Protein AF-A0A8H6LVF1-F1 (afdb_monomer_lite)

Foldseek 3Di:
DEEEEEELLCLQPDVVNLVLLVQCPPPPSHPVDYHYDYPYPQDDPPDGSVRRHPDPGSPCSNVVVPDDDDDDDPVPD

Structure (mmCIF, N/CA/C/O backbone):
data_AF-A0A8H6LVF1-F1
#
_entry.id   AF-A0A8H6LVF1-F1
#
loop_
_atom_site.group_PDB
_atom_site.id
_atom_site.type_symbol
_atom_site.label_atom_id
_atom_site.label_alt_id
_atom_site.label_comp_id
_atom_site.label_asym_id
_atom_site.label_entity_id
_atom_site.label_seq_id
_atom_site.pdbx_PDB_ins_code
_atom_site.Cartn_x
_atom_site.Cartn_y
_atom_site.Cartn_z
_atom_site.occupancy
_atom_site.B_iso_or_equiv
_atom_site.auth_seq_id
_atom_site.auth_comp_id
_atom_site.auth_asym_id
_atom_site.auth_atom_id
_atom_site.pdbx_PDB_model_num
ATOM 1 N N . MET A 1 1 ? -18.375 5.959 6.367 1.00 65.69 1 MET A N 1
ATOM 2 C CA . MET A 1 1 ? -18.030 5.118 5.213 1.00 65.69 1 MET A CA 1
ATOM 3 C C . MET A 1 1 ? -17.510 6.038 4.128 1.00 65.69 1 MET A C 1
ATOM 5 O O . MET A 1 1 ? -18.213 6.987 3.793 1.00 65.69 1 MET A O 1
ATOM 9 N N . GLY A 1 2 ? -16.278 5.834 3.674 1.00 79.50 2 GLY A N 1
ATOM 10 C CA . GLY A 1 2 ? -15.670 6.612 2.594 1.00 79.50 2 GLY A CA 1
ATOM 11 C C . GLY A 1 2 ? -14.927 5.696 1.628 1.00 79.50 2 GLY A C 1
ATOM 12 O O . GLY A 1 2 ? -14.552 4.585 2.010 1.00 79.50 2 GLY A O 1
ATOM 13 N N . ASP A 1 3 ? -14.715 6.186 0.410 1.00 80.81 3 ASP A N 1
ATOM 14 C CA . ASP A 1 3 ? -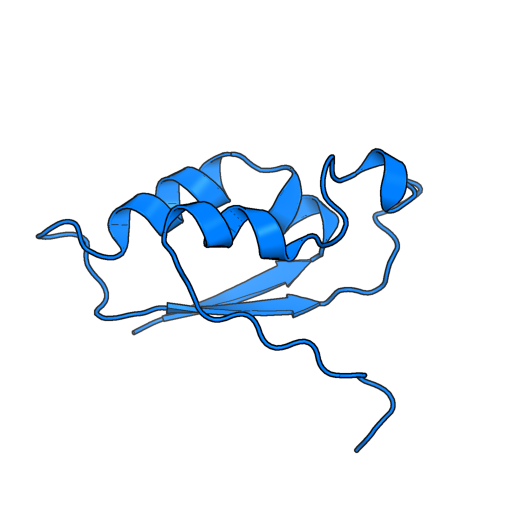14.036 5.457 -0.658 1.00 80.81 3 ASP A CA 1
ATOM 15 C C . ASP A 1 3 ? -12.739 6.186 -1.016 1.00 80.81 3 ASP A C 1
ATOM 17 O O . ASP A 1 3 ? -12.744 7.392 -1.277 1.00 80.81 3 ASP A O 1
ATOM 21 N N . PHE A 1 4 ? -11.625 5.458 -1.024 1.00 88.38 4 PHE A N 1
ATOM 22 C CA . PHE A 1 4 ? -10.309 5.991 -1.357 1.00 88.38 4 PHE A CA 1
ATOM 23 C C . PHE A 1 4 ? -9.719 5.265 -2.562 1.00 88.38 4 PHE A C 1
ATOM 25 O O . PHE A 1 4 ? -9.562 4.044 -2.560 1.00 88.38 4 PHE A O 1
ATOM 32 N N . LEU A 1 5 ? -9.353 6.041 -3.580 1.00 95.06 5 LEU A N 1
ATOM 33 C CA . LEU A 1 5 ? -8.679 5.559 -4.778 1.00 95.06 5 LEU A CA 1
ATOM 34 C C . LEU A 1 5 ? -7.187 5.882 -4.702 1.00 95.06 5 LEU A C 1
ATOM 36 O O . LEU A 1 5 ? -6.804 7.043 -4.546 1.00 95.06 5 LEU A O 1
ATOM 40 N N . HIS A 1 6 ? -6.348 4.868 -4.884 1.00 96.25 6 HIS A N 1
ATOM 41 C CA . HIS A 1 6 ? -4.897 5.015 -4.880 1.00 96.25 6 HIS A CA 1
ATOM 42 C C . HIS A 1 6 ? -4.246 4.291 -6.057 1.00 96.25 6 HIS A C 1
ATOM 44 O O . HIS A 1 6 ? -4.840 3.408 -6.671 1.00 96.25 6 HIS A O 1
ATOM 50 N N . ARG A 1 7 ? -2.992 4.650 -6.350 1.00 94.75 7 ARG A N 1
ATOM 51 C CA . ARG A 1 7 ? -2.091 3.831 -7.172 1.00 94.75 7 ARG A CA 1
ATOM 52 C C . ARG A 1 7 ? -1.142 3.039 -6.282 1.00 94.75 7 ARG A C 1
ATOM 54 O O . ARG A 1 7 ? -0.854 3.471 -5.166 1.00 94.75 7 ARG A O 1
ATOM 61 N N . ASP A 1 8 ? -0.651 1.925 -6.804 1.00 95.38 8 ASP A N 1
ATOM 62 C CA . ASP A 1 8 ? 0.252 0.980 -6.140 1.00 95.38 8 ASP A CA 1
ATOM 63 C C . ASP A 1 8 ? 1.384 1.626 -5.318 1.00 95.38 8 ASP A C 1
ATOM 65 O O . ASP A 1 8 ? 1.392 1.495 -4.092 1.00 95.38 8 ASP A O 1
ATOM 69 N N . ALA A 1 9 ? 2.308 2.358 -5.942 1.00 95.06 9 ALA A N 1
ATOM 70 C CA . ALA A 1 9 ? 3.486 2.866 -5.238 1.00 95.06 9 ALA A CA 1
ATOM 71 C C . ALA A 1 9 ? 3.145 3.975 -4.237 1.00 95.06 9 ALA A C 1
ATOM 73 O O . ALA A 1 9 ? 3.770 4.070 -3.186 1.00 95.06 9 ALA A O 1
ATOM 74 N N . ALA A 1 10 ? 2.143 4.811 -4.530 1.00 94.94 10 ALA A N 1
ATOM 75 C CA . ALA A 1 10 ? 1.706 5.848 -3.596 1.00 94.94 10 ALA A CA 1
ATOM 76 C C . ALA A 1 10 ? 1.063 5.231 -2.346 1.00 94.94 10 ALA A C 1
ATOM 78 O O . ALA A 1 10 ? 1.284 5.718 -1.240 1.00 94.94 10 ALA A O 1
ATOM 79 N N . PHE A 1 11 ? 0.300 4.147 -2.520 1.00 96.12 11 PHE A N 1
ATOM 80 C CA . PHE A 1 11 ? -0.318 3.420 -1.416 1.00 96.12 11 PHE A CA 1
ATOM 81 C C . PHE A 1 11 ? 0.726 2.737 -0.521 1.00 96.12 11 PHE A C 1
ATOM 83 O O . PHE A 1 11 ? 0.611 2.778 0.699 1.00 96.12 11 PHE A O 1
ATOM 90 N N . ALA A 1 12 ? 1.773 2.166 -1.121 1.00 95.56 12 ALA A N 1
ATOM 91 C CA . ALA A 1 12 ? 2.853 1.511 -0.386 1.00 95.56 12 ALA A CA 1
ATOM 92 C C . ALA A 1 12 ? 3.884 2.484 0.221 1.00 95.56 12 ALA A C 1
ATOM 94 O O . ALA A 1 12 ? 4.479 2.178 1.252 1.00 95.56 12 ALA A O 1
ATOM 95 N N . GLY A 1 13 ? 4.133 3.628 -0.426 1.00 93.62 13 GLY A N 1
ATOM 96 C CA . GLY A 1 13 ? 5.253 4.518 -0.105 1.00 93.62 13 GLY A CA 1
ATOM 97 C C . GLY A 1 13 ? 4.911 5.731 0.763 1.00 93.62 13 GLY A C 1
ATOM 98 O O . GLY A 1 13 ? 5.806 6.304 1.383 1.00 93.62 13 GLY A O 1
ATOM 99 N N . HIS A 1 14 ? 3.645 6.158 0.831 1.00 95.62 14 HIS A N 1
ATOM 100 C CA . HIS A 1 14 ? 3.257 7.310 1.649 1.00 95.62 14 HIS A CA 1
ATOM 101 C C . HIS A 1 14 ? 2.834 6.893 3.065 1.00 95.62 14 HIS A C 1
ATOM 103 O O . HIS A 1 14 ? 1.792 6.271 3.252 1.00 95.62 14 HIS A O 1
ATOM 109 N N . GLY A 1 15 ? 3.583 7.336 4.082 1.00 95.94 15 GLY A N 1
ATOM 110 C CA . GLY A 1 15 ? 3.302 7.029 5.495 1.00 95.94 15 GLY A CA 1
ATOM 111 C C . GLY A 1 15 ? 1.911 7.458 5.980 1.00 95.94 15 GLY A C 1
ATOM 112 O O . GLY A 1 15 ? 1.315 6.775 6.809 1.00 95.94 15 GLY A O 1
ATOM 113 N N . VAL A 1 16 ? 1.334 8.509 5.384 1.00 95.62 16 VAL A N 1
ATOM 114 C CA . VAL A 1 16 ? -0.025 8.969 5.716 1.00 95.62 16 VAL A CA 1
ATOM 115 C C . VAL A 1 16 ? -1.098 7.906 5.447 1.00 95.62 16 VAL A C 1
ATOM 117 O O . VAL A 1 16 ? -2.147 7.924 6.087 1.00 95.62 16 VAL A O 1
ATOM 120 N N . ILE A 1 17 ? -0.851 6.957 4.532 1.00 95.19 17 ILE A N 1
ATOM 121 C CA . ILE A 1 17 ? -1.757 5.827 4.275 1.00 95.19 17 ILE A CA 1
ATOM 122 C C . ILE A 1 17 ? -1.875 4.985 5.550 1.00 95.19 17 ILE A C 1
ATOM 124 O O . ILE A 1 17 ? -2.981 4.786 6.051 1.00 95.19 17 ILE A O 1
ATOM 128 N N . TYR A 1 18 ? -0.731 4.570 6.104 1.00 94.81 18 TYR A N 1
ATOM 129 C CA . TYR A 1 18 ? -0.657 3.808 7.350 1.00 94.81 18 TYR A CA 1
ATOM 130 C C . TYR A 1 18 ? -1.276 4.582 8.520 1.00 94.81 18 TYR A C 1
ATOM 132 O O . TYR A 1 18 ? -2.129 4.056 9.239 1.00 94.81 18 TYR A O 1
ATOM 140 N N . GLU A 1 19 ? -0.904 5.854 8.679 1.00 95.31 19 GLU A N 1
ATOM 141 C CA . GLU A 1 19 ? -1.438 6.722 9.737 1.00 95.31 19 GLU A CA 1
ATOM 142 C C . GLU A 1 19 ? -2.965 6.829 9.668 1.00 95.31 19 GLU A C 1
ATOM 144 O O . GLU A 1 19 ? -3.644 6.698 10.685 1.00 95.31 19 GLU A O 1
ATOM 149 N N . THR A 1 20 ? -3.519 6.992 8.464 1.00 93.88 20 THR A N 1
ATOM 150 C CA . THR A 1 20 ? -4.969 7.106 8.270 1.00 93.88 20 THR A CA 1
ATOM 151 C C . THR A 1 20 ? -5.679 5.789 8.576 1.00 93.88 20 THR A C 1
ATOM 153 O O . THR A 1 20 ? -6.736 5.796 9.208 1.00 93.88 20 THR A O 1
ATOM 156 N N . THR A 1 21 ? -5.103 4.647 8.188 1.00 93.50 21 THR A N 1
ATOM 157 C CA . THR A 1 21 ? -5.677 3.330 8.512 1.00 93.50 21 THR A CA 1
ATOM 158 C C . THR A 1 21 ? -5.674 3.032 10.012 1.00 93.50 21 THR A C 1
ATOM 160 O O . THR A 1 21 ? -6.585 2.371 10.510 1.00 93.50 21 THR A O 1
ATOM 163 N N . CYS A 1 22 ? -4.737 3.592 10.781 1.00 92.88 22 CYS A N 1
ATOM 164 C CA . CYS A 1 22 ? -4.741 3.472 12.242 1.00 92.88 22 CYS A CA 1
ATOM 165 C C . CYS A 1 22 ? -5.947 4.162 12.909 1.00 92.88 22 CYS A C 1
ATOM 167 O O . CYS A 1 22 ? -6.265 3.850 14.054 1.00 92.88 22 CYS A O 1
ATOM 169 N N . PHE A 1 23 ? -6.667 5.046 12.208 1.00 93.94 23 PHE A N 1
ATOM 170 C CA . PHE A 1 23 ? -7.900 5.655 12.719 1.00 93.94 23 PHE A CA 1
ATOM 171 C C . PHE A 1 23 ? -9.155 4.797 12.517 1.00 93.94 23 PHE A C 1
ATOM 173 O O . PHE A 1 23 ? -10.236 5.208 12.945 1.00 93.94 23 PHE A O 1
ATOM 180 N N . HIS A 1 24 ? -9.045 3.618 11.891 1.00 91.56 24 HIS A N 1
ATOM 181 C CA . HIS A 1 24 ? -10.211 2.802 11.536 1.00 91.56 24 HIS A CA 1
ATOM 182 C C . HIS A 1 24 ? -11.102 2.440 12.737 1.00 91.56 24 HIS A C 1
ATOM 184 O O . HIS A 1 24 ? -12.317 2.383 12.562 1.00 91.56 24 HIS A O 1
ATOM 190 N N . ASP A 1 25 ? -10.528 2.259 13.932 1.00 92.19 25 ASP A N 1
ATOM 191 C CA . ASP A 1 25 ? -11.247 1.944 15.179 1.00 92.19 25 ASP A CA 1
ATOM 192 C C . ASP A 1 25 ? -10.927 2.931 16.318 1.00 92.19 25 ASP A C 1
ATOM 194 O O . ASP A 1 25 ? -11.075 2.632 17.499 1.00 92.19 25 ASP A O 1
ATOM 198 N N . LEU A 1 26 ? -10.471 4.143 15.977 1.00 93.00 26 LEU A N 1
ATOM 199 C CA . LEU A 1 26 ? -10.230 5.197 16.963 1.00 93.00 26 LEU A CA 1
ATOM 200 C C . LEU A 1 26 ? -11.478 6.090 17.086 1.00 93.00 26 LEU A C 1
ATOM 202 O O . LEU A 1 26 ? -11.775 6.846 16.156 1.00 93.00 26 LEU A O 1
ATOM 206 N N . PRO A 1 27 ? -12.218 6.100 18.209 1.00 90.88 27 PRO A N 1
ATOM 207 C CA . PRO A 1 27 ? -13.223 7.140 18.450 1.00 90.88 27 PRO A CA 1
ATOM 208 C C . PRO A 1 27 ? -12.511 8.496 18.569 1.00 90.88 27 PRO A C 1
ATOM 210 O O . PRO A 1 27 ? -11.416 8.516 19.134 1.00 90.88 27 PRO A O 1
ATOM 213 N N . PRO A 1 28 ? -13.053 9.660 18.159 1.00 92.94 28 PRO A N 1
ATOM 214 C CA . PRO A 1 28 ? -14.191 10.024 17.294 1.00 92.94 28 PRO A CA 1
ATOM 215 C C . PRO A 1 28 ? -13.874 10.0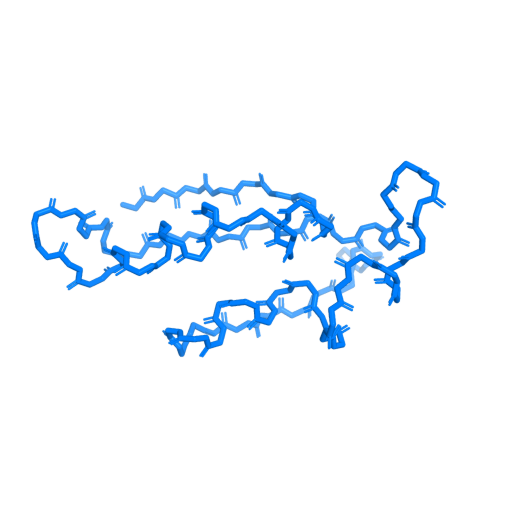49 15.776 1.00 92.94 28 PRO A C 1
ATOM 217 O O . PRO A 1 28 ? -14.579 10.702 15.008 1.00 92.94 28 PRO A O 1
ATOM 220 N N . TYR A 1 29 ? -12.802 9.384 15.339 1.00 91.94 29 TYR A N 1
ATOM 221 C CA . TYR A 1 29 ? -12.291 9.423 13.959 1.00 91.94 29 TYR A CA 1
ATOM 222 C C . TYR A 1 29 ? -12.7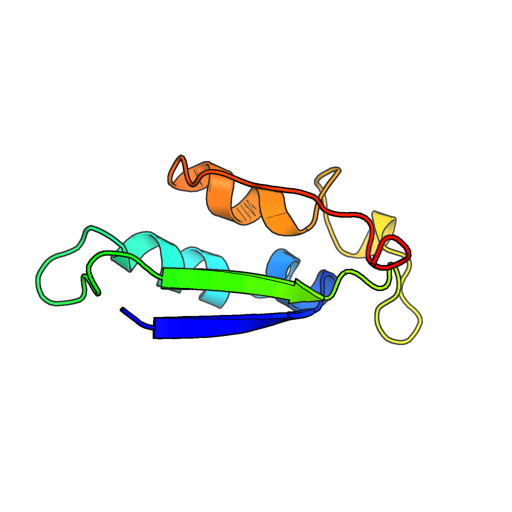52 8.233 13.100 1.00 91.94 29 TYR A C 1
ATOM 224 O O . TYR A 1 29 ? -12.691 8.294 11.873 1.00 91.94 29 TYR A O 1
ATOM 232 N N . CYS A 1 30 ? -13.243 7.169 13.742 1.00 90.19 30 CYS A N 1
ATOM 233 C CA . CYS A 1 30 ? -13.752 5.965 13.097 1.00 90.19 30 CYS A CA 1
ATOM 234 C C . CYS A 1 30 ? -14.865 6.287 12.083 1.00 90.19 30 CYS A C 1
ATOM 236 O O . CYS A 1 30 ? -15.917 6.838 12.417 1.00 90.19 30 CYS A O 1
ATOM 238 N N . THR A 1 31 ? -14.664 5.862 10.836 1.00 88.88 31 THR A N 1
ATOM 239 C CA . THR A 1 31 ? -15.630 6.011 9.733 1.00 88.88 31 THR A CA 1
ATOM 240 C C . THR A 1 31 ? -16.540 4.790 9.555 1.00 88.88 31 THR A C 1
ATOM 242 O O . THR A 1 31 ? -17.358 4.778 8.627 1.00 88.88 31 THR A O 1
ATOM 245 N N . ARG A 1 32 ? -16.439 3.792 10.449 1.00 87.75 32 ARG A N 1
ATOM 246 C CA . ARG A 1 32 ? -17.092 2.467 10.377 1.00 87.75 32 ARG A CA 1
ATOM 247 C C . ARG A 1 32 ? -16.688 1.644 9.149 1.00 87.75 32 ARG A C 1
ATOM 249 O O . ARG A 1 32 ? -17.501 0.898 8.610 1.00 87.75 32 ARG A O 1
ATOM 256 N N . GLY A 1 33 ? -15.434 1.789 8.732 1.00 87.88 33 GLY A N 1
ATOM 257 C CA . GLY A 1 33 ? -14.879 1.130 7.558 1.00 87.88 33 GLY A CA 1
ATOM 258 C C . GLY A 1 33 ? -14.728 2.076 6.368 1.00 87.88 33 GLY A C 1
ATOM 259 O O . GLY A 1 33 ? -15.510 3.011 6.160 1.00 87.88 33 GLY A O 1
ATOM 260 N N . THR A 1 34 ? -13.687 1.804 5.591 1.00 93.50 34 THR A N 1
ATOM 261 C CA . THR A 1 34 ? -13.289 2.556 4.403 1.00 93.50 34 THR A CA 1
ATOM 262 C C . THR A 1 34 ? -12.926 1.549 3.322 1.00 93.50 34 THR A C 1
ATOM 264 O O . THR A 1 34 ? -12.225 0.576 3.604 1.00 93.50 34 THR A O 1
ATOM 267 N N . ILE A 1 35 ? -13.407 1.763 2.099 1.00 93.94 35 ILE A N 1
ATOM 268 C CA . ILE A 1 35 ? -13.050 0.919 0.958 1.00 93.94 35 ILE A CA 1
ATOM 269 C C . ILE A 1 35 ? -11.826 1.537 0.288 1.00 93.94 35 ILE A C 1
ATOM 271 O O . ILE A 1 35 ? -11.858 2.691 -0.140 1.00 93.94 35 ILE A O 1
ATOM 275 N N . TYR A 1 36 ? -10.751 0.759 0.192 1.00 95.44 36 TYR A N 1
ATOM 276 C CA . TYR A 1 36 ? -9.539 1.147 -0.521 1.00 95.44 36 TYR A CA 1
ATOM 277 C C . TYR A 1 36 ? -9.489 0.428 -1.861 1.00 95.44 36 TYR A C 1
ATOM 279 O O . TYR A 1 36 ? -9.401 -0.799 -1.915 1.00 95.44 36 TYR A O 1
ATOM 287 N N . LEU A 1 37 ? -9.527 1.199 -2.944 1.00 96.06 37 LEU A N 1
ATOM 288 C CA . LEU A 1 37 ? -9.339 0.693 -4.294 1.00 96.06 37 LEU A CA 1
ATOM 289 C C . LEU A 1 37 ? -7.938 1.073 -4.772 1.00 96.06 37 LEU A C 1
ATOM 291 O O . LEU A 1 37 ? -7.607 2.253 -4.898 1.00 96.06 37 LEU A O 1
ATOM 295 N N . ILE A 1 38 ? -7.110 0.065 -5.037 1.00 96.56 38 ILE A N 1
ATOM 296 C CA . ILE A 1 38 ? -5.735 0.256 -5.500 1.00 96.56 38 ILE A CA 1
ATOM 297 C C . ILE A 1 38 ? -5.678 -0.094 -6.981 1.00 96.56 38 ILE A C 1
ATOM 299 O O . ILE A 1 38 ? -5.788 -1.258 -7.365 1.00 96.56 38 ILE A O 1
ATOM 303 N N . MET A 1 39 ? -5.466 0.918 -7.813 1.00 95.62 39 MET A N 1
ATOM 304 C CA . MET A 1 39 ? -5.176 0.741 -9.231 1.00 95.62 39 MET A CA 1
ATOM 305 C C . MET A 1 39 ? -3.722 0.300 -9.373 1.00 95.62 39 MET A C 1
ATOM 307 O O . MET A 1 39 ? -2.805 1.124 -9.397 1.00 95.62 39 MET A O 1
ATOM 311 N N . ASN A 1 40 ? -3.524 -1.016 -9.403 1.00 95.31 40 ASN A N 1
ATOM 312 C CA . ASN A 1 40 ? -2.213 -1.641 -9.488 1.00 95.31 40 ASN A CA 1
ATOM 313 C C . ASN A 1 40 ? -1.833 -1.926 -10.945 1.00 95.31 40 ASN A C 1
ATOM 315 O O . ASN A 1 40 ? -1.991 -3.038 -11.440 1.00 95.31 40 ASN A O 1
ATOM 319 N N . ASN A 1 41 ? -1.342 -0.898 -11.633 1.00 93.75 41 ASN A N 1
ATOM 320 C CA . ASN A 1 41 ? -0.846 -0.988 -13.006 1.00 93.75 41 ASN A CA 1
ATOM 321 C C . ASN A 1 41 ? 0.631 -1.427 -13.094 1.00 93.75 41 ASN A C 1
ATOM 323 O O . ASN A 1 41 ? 1.198 -1.366 -14.182 1.00 93.75 41 ASN A O 1
ATOM 327 N N . GLN A 1 42 ? 1.247 -1.845 -11.979 1.00 94.50 42 GLN A N 1
ATOM 328 C CA . GLN A 1 42 ? 2.606 -2.401 -11.906 1.00 94.50 42 GLN A CA 1
ATOM 329 C C . GLN A 1 42 ? 3.719 -1.467 -12.409 1.00 94.50 42 GLN A C 1
ATOM 331 O O . GLN A 1 42 ? 4.789 -1.923 -12.808 1.00 94.50 42 GLN A O 1
ATOM 336 N N . ILE A 1 43 ? 3.492 -0.154 -12.405 1.00 94.62 43 ILE A N 1
ATOM 337 C CA . ILE A 1 43 ? 4.514 0.832 -12.757 1.00 94.62 43 ILE A CA 1
ATOM 338 C C . ILE A 1 43 ? 4.147 2.189 -12.166 1.00 94.62 43 ILE A C 1
ATOM 340 O O . ILE A 1 43 ? 3.036 2.698 -12.355 1.00 94.62 43 ILE A O 1
ATOM 344 N N . THR A 1 44 ? 5.112 2.835 -11.510 1.00 94.19 44 THR A N 1
ATOM 345 C CA . THR A 1 44 ? 4.956 4.223 -11.067 1.00 94.19 44 THR A CA 1
ATOM 346 C C . THR A 1 44 ? 5.996 5.116 -11.712 1.00 94.19 44 THR A C 1
ATOM 348 O O . THR A 1 44 ? 7.164 5.103 -11.342 1.00 94.19 44 THR A O 1
ATOM 351 N N . ILE A 1 45 ? 5.541 5.946 -12.654 1.00 94.38 45 ILE A N 1
ATOM 352 C CA . ILE A 1 45 ? 6.398 6.799 -13.487 1.00 94.38 45 ILE A CA 1
ATOM 353 C C . ILE A 1 45 ? 7.432 5.921 -14.211 1.00 94.38 45 ILE A C 1
ATOM 355 O O . ILE A 1 45 ? 7.098 5.316 -15.223 1.00 94.38 45 ILE A O 1
ATOM 359 N N . THR A 1 46 ? 8.649 5.815 -13.681 1.00 96.12 46 THR A N 1
ATOM 360 C CA . THR A 1 46 ? 9.746 4.990 -14.211 1.00 96.12 46 THR A CA 1
ATOM 361 C C . THR A 1 46 ? 10.202 3.907 -13.229 1.00 96.12 46 THR A C 1
ATOM 363 O O . THR A 1 46 ? 11.146 3.182 -13.524 1.00 96.12 46 THR A O 1
ATOM 366 N N . THR A 1 47 ? 9.591 3.827 -12.047 1.00 94.75 47 THR A N 1
ATOM 367 C CA . THR A 1 47 ? 10.012 2.950 -10.952 1.00 94.75 47 THR A CA 1
ATOM 368 C C . THR A 1 47 ? 9.318 1.597 -11.045 1.00 94.75 47 THR A C 1
ATOM 370 O O . THR A 1 47 ? 8.088 1.532 -11.079 1.00 94.75 47 THR A O 1
ATOM 373 N N . ASP A 1 48 ? 10.125 0.535 -11.039 1.00 94.44 48 ASP A N 1
ATOM 374 C CA . ASP A 1 48 ? 9.678 -0.857 -10.972 1.00 94.44 48 ASP A CA 1
ATOM 375 C C . ASP A 1 48 ? 8.971 -1.157 -9.630 1.00 94.44 48 ASP A C 1
ATOM 377 O O . ASP A 1 48 ? 9.430 -0.671 -8.586 1.00 94.44 48 ASP A O 1
ATOM 381 N N . PRO A 1 49 ? 7.893 -1.965 -9.612 1.00 92.44 49 PRO A N 1
ATOM 382 C CA . PRO A 1 49 ? 7.189 -2.346 -8.388 1.00 92.44 49 PRO A CA 1
ATOM 383 C C . PRO A 1 49 ? 8.101 -2.864 -7.274 1.00 92.44 49 PRO A C 1
ATOM 385 O O . PRO A 1 49 ? 7.912 -2.475 -6.118 1.00 92.44 49 PRO A O 1
ATOM 388 N N . LEU A 1 50 ? 9.127 -3.653 -7.617 1.00 91.94 50 LEU A N 1
ATOM 389 C CA . LEU A 1 50 ? 10.084 -4.238 -6.668 1.00 91.94 50 LEU A CA 1
ATOM 390 C C . LEU A 1 50 ? 10.945 -3.186 -5.957 1.00 91.94 50 LEU A C 1
ATOM 392 O O . LEU A 1 50 ? 11.504 -3.458 -4.898 1.00 91.94 50 LEU A O 1
ATOM 396 N N . LEU A 1 51 ? 11.062 -1.989 -6.533 1.00 94.12 51 LEU A N 1
ATOM 397 C CA . LEU A 1 51 ? 11.771 -0.852 -5.942 1.00 94.12 51 LEU A CA 1
ATOM 398 C C . LEU A 1 51 ? 10.827 0.114 -5.212 1.00 94.12 51 LEU A C 1
ATOM 400 O O . LEU A 1 51 ? 11.291 1.020 -4.524 1.00 94.12 51 LEU A O 1
ATOM 404 N N . SER A 1 52 ? 9.512 -0.054 -5.373 1.00 92.06 52 SER A N 1
ATOM 405 C CA . SER A 1 52 ? 8.490 0.835 -4.806 1.00 92.06 52 SER A CA 1
ATOM 406 C C . SER A 1 52 ? 7.876 0.326 -3.499 1.00 92.06 52 SER A C 1
ATOM 408 O O . SER A 1 52 ? 7.310 1.113 -2.741 1.00 92.06 52 SER A O 1
ATOM 410 N N . CYS A 1 53 ? 7.980 -0.976 -3.225 1.00 90.56 53 CYS A N 1
ATOM 411 C CA . CYS A 1 53 ? 7.422 -1.611 -2.039 1.00 90.56 53 CYS A CA 1
ATOM 412 C C . CYS A 1 53 ? 8.361 -2.709 -1.532 1.00 90.56 53 CYS A C 1
ATOM 414 O O . CYS A 1 53 ? 8.860 -3.518 -2.306 1.00 90.56 53 CYS A O 1
ATOM 416 N N . SER A 1 54 ? 8.554 -2.775 -0.215 1.00 92.94 54 SER A N 1
ATOM 417 C CA . SER A 1 54 ? 9.342 -3.835 0.434 1.00 92.94 54 SER A CA 1
ATOM 418 C C . SER A 1 54 ? 8.557 -5.137 0.640 1.00 92.94 54 SER A C 1
ATOM 420 O O . SER A 1 54 ? 9.065 -6.075 1.251 1.00 92.94 54 SER A O 1
ATOM 422 N N . SER A 1 55 ? 7.305 -5.183 0.188 1.00 92.25 55 SER A N 1
ATOM 423 C CA . SER A 1 55 ? 6.407 -6.327 0.301 1.00 92.25 55 SER A CA 1
ATOM 424 C C . SER A 1 55 ? 5.984 -6.817 -1.093 1.00 92.25 55 SER A C 1
AT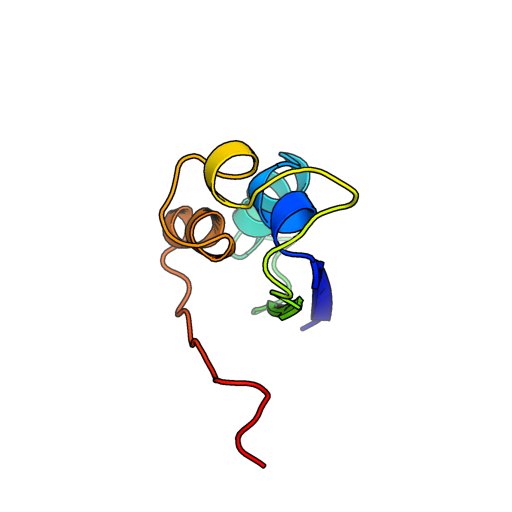OM 426 O O . SER A 1 55 ? 6.046 -6.043 -2.050 1.00 92.25 55 SER A O 1
ATOM 428 N N . PRO A 1 56 ? 5.493 -8.066 -1.220 1.00 92.31 56 PRO A N 1
ATOM 429 C CA . PRO A 1 56 ? 4.995 -8.598 -2.489 1.00 92.31 56 PRO A CA 1
ATOM 430 C C . PRO A 1 56 ? 3.825 -7.811 -3.095 1.00 92.31 56 PRO A C 1
ATOM 432 O O . PRO A 1 56 ? 3.668 -7.810 -4.314 1.00 92.31 56 PRO A O 1
ATOM 435 N N . TYR A 1 57 ? 2.995 -7.160 -2.273 1.00 94.94 57 TYR A N 1
ATOM 436 C CA . TYR A 1 57 ? 1.826 -6.419 -2.747 1.00 94.94 57 TYR A CA 1
ATOM 437 C C . TYR A 1 57 ? 1.758 -5.0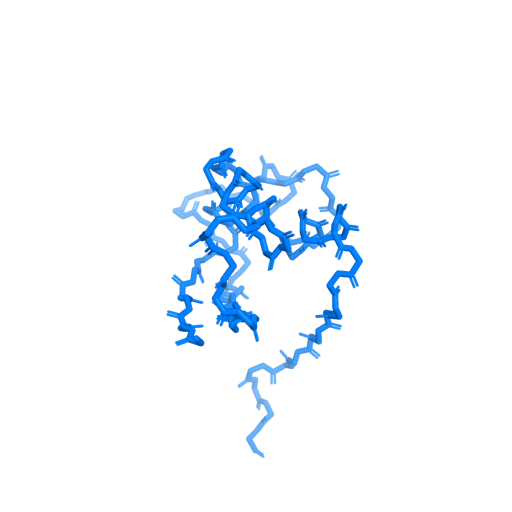23 -2.138 1.00 94.94 57 TYR A C 1
ATOM 439 O O . TYR A 1 57 ? 1.980 -4.834 -0.942 1.00 94.94 57 TYR A O 1
ATOM 447 N N . SER A 1 58 ? 1.359 -4.039 -2.945 1.00 95.00 58 SER A N 1
ATOM 448 C CA . SER A 1 58 ? 1.143 -2.667 -2.472 1.00 95.00 58 SER A CA 1
ATOM 449 C C . SER A 1 58 ? 0.076 -2.593 -1.376 1.00 95.00 58 SER A C 1
ATOM 451 O O . SER A 1 58 ? 0.207 -1.794 -0.456 1.00 95.00 58 SER A O 1
ATOM 453 N N . SER A 1 59 ? -0.923 -3.481 -1.410 1.00 96.38 59 SER A N 1
ATOM 454 C CA . SER A 1 59 ? -1.988 -3.590 -0.404 1.00 96.38 59 SER A CA 1
ATOM 455 C C . SER A 1 59 ? -1.515 -3.996 0.994 1.00 96.38 59 SER A C 1
ATOM 457 O O . SER A 1 59 ? -2.254 -3.823 1.956 1.00 96.38 59 SER A O 1
ATOM 459 N N . ASP A 1 60 ? -0.313 -4.551 1.142 1.00 95.88 60 ASP A N 1
ATOM 460 C CA . ASP A 1 60 ? 0.097 -5.200 2.393 1.00 95.88 60 ASP A CA 1
ATOM 461 C C . ASP A 1 60 ? 0.265 -4.242 3.575 1.00 95.88 60 ASP A C 1
ATOM 463 O O . ASP A 1 60 ? 0.252 -4.688 4.720 1.00 95.88 60 ASP A O 1
ATOM 467 N N . ILE A 1 61 ? 0.346 -2.932 3.333 1.00 94.62 61 ILE A N 1
ATOM 468 C CA . ILE A 1 61 ? 0.376 -1.921 4.398 1.00 94.62 61 ILE A CA 1
ATOM 469 C C . ILE A 1 61 ? -0.863 -2.003 5.311 1.00 94.62 61 ILE A C 1
ATOM 471 O O . ILE A 1 61 ? -0.757 -1.772 6.518 1.00 94.62 61 ILE A O 1
ATOM 475 N N . THR A 1 62 ? -2.019 -2.428 4.780 1.00 94.81 62 THR A N 1
ATOM 476 C CA . THR A 1 62 ? -3.269 -2.574 5.549 1.00 94.81 62 THR A CA 1
ATOM 477 C C . THR A 1 62 ? -3.349 -3.879 6.336 1.00 94.81 62 THR A C 1
ATOM 479 O O . THR A 1 62 ? -4.265 -4.046 7.140 1.00 94.81 62 THR A O 1
ATOM 482 N N . LYS A 1 63 ? -2.387 -4.800 6.170 1.00 94.88 63 LYS A N 1
ATOM 483 C CA . LYS A 1 63 ? -2.284 -5.993 7.031 1.00 94.88 63 LYS A CA 1
ATOM 484 C C . LYS A 1 63 ? -1.992 -5.626 8.484 1.00 94.88 63 LYS A C 1
ATOM 486 O O . LYS A 1 63 ? -2.290 -6.407 9.372 1.00 94.88 63 LYS A O 1
ATOM 491 N N . SER A 1 64 ? -1.448 -4.434 8.729 1.00 93.69 64 SER A N 1
ATOM 492 C CA . SER A 1 64 ? -1.197 -3.906 10.075 1.00 93.69 64 SER A CA 1
ATOM 493 C C . SER A 1 64 ? -2.452 -3.752 10.941 1.00 93.69 64 SER A C 1
ATOM 495 O O . SER A 1 64 ? -2.342 -3.729 12.162 1.00 93.69 64 SER A O 1
ATOM 497 N N . ILE A 1 65 ? -3.627 -3.659 10.312 1.00 94.12 65 ILE A N 1
ATOM 498 C CA . ILE A 1 65 ? -4.935 -3.550 10.968 1.00 94.12 65 ILE A CA 1
ATOM 499 C C . ILE A 1 65 ? -5.871 -4.702 10.565 1.00 94.12 65 ILE A C 1
ATOM 501 O O . ILE A 1 65 ? -7.087 -4.530 10.543 1.00 94.12 65 ILE A O 1
ATOM 505 N N . ASP A 1 66 ? -5.311 -5.845 10.155 1.00 93.94 66 ASP A N 1
ATOM 506 C CA . ASP A 1 66 ? -6.053 -7.065 9.797 1.00 93.94 66 ASP A CA 1
ATOM 507 C C . ASP A 1 66 ? -7.182 -6.854 8.761 1.00 93.94 66 ASP A C 1
ATOM 509 O O . ASP 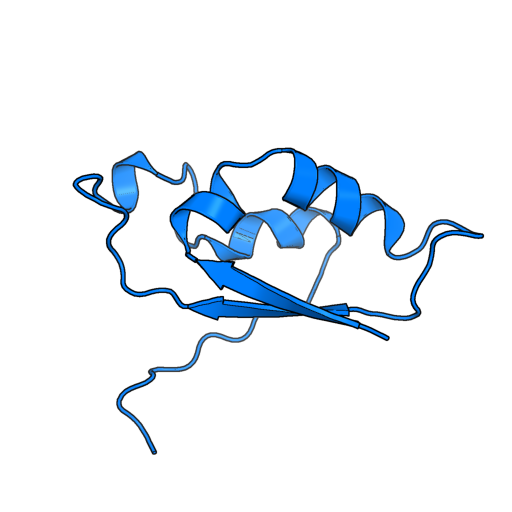A 1 66 ? -8.201 -7.549 8.751 1.00 93.94 66 ASP A O 1
ATOM 513 N N . THR A 1 67 ? -7.013 -5.886 7.851 1.00 95.06 67 THR A N 1
ATOM 514 C CA . THR A 1 67 ? -8.014 -5.599 6.811 1.00 95.06 67 THR A CA 1
ATOM 515 C C . THR A 1 67 ? -8.055 -6.722 5.768 1.00 95.06 67 THR A C 1
ATOM 517 O O . THR A 1 67 ? -6.996 -7.152 5.300 1.00 95.06 67 THR A O 1
ATOM 520 N N . PRO A 1 68 ? -9.247 -7.185 5.337 1.00 96.06 68 PRO A N 1
ATOM 521 C CA . PRO A 1 68 ? -9.357 -8.157 4.254 1.00 96.06 68 PRO A CA 1
ATOM 522 C C . PRO A 1 68 ? -8.878 -7.558 2.926 1.00 96.06 68 PRO A C 1
ATOM 524 O O . PRO A 1 68 ? -9.266 -6.453 2.550 1.00 96.06 68 PRO A O 1
ATOM 527 N N . ILE A 1 69 ? -8.062 -8.314 2.192 1.00 97.19 69 ILE A N 1
ATOM 528 C CA . ILE A 1 69 ? -7.486 -7.903 0.907 1.00 97.19 69 ILE A CA 1
ATOM 529 C C . ILE A 1 69 ? -8.006 -8.834 -0.186 1.00 97.19 69 ILE A C 1
ATOM 531 O O . ILE A 1 69 ? -7.924 -10.055 -0.062 1.00 97.19 69 ILE A O 1
ATOM 535 N N . ILE A 1 70 ? -8.516 -8.249 -1.268 1.00 97.25 70 ILE A N 1
ATOM 536 C CA . ILE A 1 70 ? -8.999 -8.972 -2.446 1.00 97.25 70 ILE A CA 1
ATOM 537 C C . ILE A 1 70 ? -8.192 -8.494 -3.650 1.00 97.25 70 ILE A C 1
ATOM 539 O O . ILE A 1 70 ? -8.120 -7.295 -3.915 1.00 97.25 70 ILE A O 1
ATOM 543 N N . HIS A 1 71 ? -7.592 -9.429 -4.385 1.00 96.19 71 HIS A N 1
ATOM 544 C CA . HIS A 1 71 ? -6.925 -9.146 -5.654 1.00 96.19 71 HIS A CA 1
ATOM 545 C C . HIS A 1 71 ? -7.793 -9.641 -6.802 1.00 96.19 71 HIS A C 1
ATOM 547 O O . HIS A 1 71 ? -8.244 -10.785 -6.802 1.00 96.19 71 HIS A O 1
ATOM 553 N N . VAL A 1 72 ? -8.025 -8.767 -7.776 1.00 96.25 72 VAL A N 1
ATOM 554 C CA . VAL A 1 72 ? -8.838 -9.048 -8.960 1.00 96.25 72 VAL A CA 1
ATOM 555 C C . VAL A 1 72 ? -8.008 -8.727 -10.194 1.00 96.25 72 VAL A C 1
ATOM 557 O O . VAL A 1 72 ? -7.321 -7.707 -10.232 1.00 96.25 72 VAL A O 1
ATOM 560 N N . ASN A 1 73 ? -8.063 -9.603 -11.197 1.00 95.50 73 ASN A N 1
ATOM 561 C CA . ASN A 1 73 ? -7.489 -9.310 -12.503 1.00 95.50 73 ASN A CA 1
ATOM 562 C C . ASN A 1 73 ? -8.424 -8.351 -13.259 1.00 95.50 73 ASN A C 1
ATOM 564 O O . ASN A 1 73 ? -9.567 -8.710 -13.529 1.00 95.50 73 ASN A O 1
ATOM 568 N N . GLY A 1 74 ? -7.930 -7.156 -13.597 1.00 91.38 74 GLY A N 1
ATOM 569 C CA . GLY A 1 74 ? -8.692 -6.127 -14.311 1.00 91.38 74 GLY A CA 1
ATOM 570 C C . GLY A 1 74 ? -9.065 -6.484 -15.754 1.00 91.38 74 GLY A C 1
ATOM 571 O O . GLY A 1 74 ? -9.942 -5.836 -16.315 1.00 91.38 74 GLY A O 1
ATOM 572 N N . ASP A 1 75 ? -8.449 -7.517 -16.333 1.00 95.12 75 ASP A N 1
ATOM 573 C CA . ASP A 1 75 ? -8.757 -7.992 -17.689 1.00 95.12 75 ASP A CA 1
ATOM 574 C C . ASP A 1 75 ? -9.986 -8.919 -17.745 1.00 95.12 75 ASP A C 1
ATOM 576 O O . ASP A 1 75 ? -10.415 -9.310 -18.831 1.00 95.12 75 ASP A O 1
ATOM 580 N N . ASN A 1 76 ? -10.548 -9.307 -16.594 1.00 87.19 76 ASN A N 1
ATOM 581 C CA . ASN A 1 76 ? -11.699 -10.206 -16.524 1.00 87.19 76 ASN A CA 1
ATOM 582 C C . ASN A 1 76 ? -12.977 -9.421 -16.186 1.00 87.19 76 ASN A C 1
ATOM 584 O O . ASN A 1 76 ? -13.163 -9.017 -15.036 1.00 87.19 76 ASN A O 1
ATOM 588 N N . ILE A 1 77 ? -13.816 -9.198 -17.206 1.00 72.56 77 ILE A N 1
ATOM 589 C CA . ILE A 1 77 ? -15.097 -8.472 -17.124 1.00 72.56 77 ILE A CA 1
ATOM 590 C C . ILE A 1 77 ? -16.286 -9.379 -16.809 1.00 72.56 77 ILE A C 1
ATOM 592 O O . ILE A 1 77 ? -16.317 -10.526 -17.310 1.00 72.56 77 ILE A O 1
#

Secondary structure (DSSP, 8-state):
-EEEEEEHHHHHH-HHHHHHHTTTT-TTT--S-EEEEEE--S-BTTB-HHHH-SSS-GGGGGGGGT-------TT--

pLDDT: mean 92.92, std 4.99, range [65.69, 97.25]

Sequence (77 aa):
MGDFLHRDAAFAGHGVIYETTCFHDLPPYCTRGTIYLIMNNQITITTDPLLSCSSPYSSDITKSIDTPIIHVNGDNI

InterPro domains:
  IPR001017 Dehydrogenase, E1 component [PF00676] (4-76)
  IPR011603 2-oxoglutarate dehydrogenase E1 component [PTHR23152] (4-76)
  IPR029061 Thiamin diphosphate-binding fold [SSF52518] (8-77)

Organism: NCBI:txid980116

Radius of gyration: 13.11 Å; chains: 1; bounding box: 30×20×36 Å